Protein AF-Q6RV38-F1 (afdb_monomer_lite)

Secondary structure (DSSP, 8-state):
--TTS---------SSHHHHHHHHHHHTTHHHHHHHHT----EETTEE-S---SHHHHHHHT----TTTTTSS--SS-S----S-SSSS-----STTTGGG--SPPP--HHHHHHHHHTT--HHHHHHHHHHTTS--S---GGGSS--TTT--

Structure (mmCIF, N/CA/C/O backbone):
data_AF-Q6RV38-F1
#
_entry.id   AF-Q6RV38-F1
#
loop_
_atom_site.group_PDB
_atom_site.id
_atom_site.type_symbol
_atom_site.label_atom_id
_atom_site.label_alt_id
_atom_site.label_comp_id
_atom_site.label_asym_id
_atom_site.label_entity_id
_atom_site.label_seq_id
_atom_site.pdbx_PDB_ins_code
_atom_site.Cartn_x
_atom_site.Cartn_y
_atom_site.Cartn_z
_atom_site.occupancy
_atom_site.B_iso_or_equiv
_atom_site.auth_seq_id
_atom_site.auth_comp_id
_atom_site.auth_asym_id
_atom_site.auth_atom_id
_atom_site.pdbx_PDB_model_num
ATOM 1 N N . PHE A 1 1 ? 18.145 -0.412 -6.896 1.00 87.50 1 PHE A N 1
ATOM 2 C CA . PHE A 1 1 ? 17.409 0.370 -7.919 1.00 87.50 1 PHE A CA 1
ATOM 3 C C . PHE A 1 1 ? 15.929 0.285 -7.606 1.00 87.50 1 PHE A C 1
ATOM 5 O O . PHE A 1 1 ? 15.549 -0.738 -7.066 1.00 87.50 1 PHE A O 1
ATOM 12 N N . GLY A 1 2 ? 15.125 1.306 -7.910 1.00 93.50 2 GLY A N 1
ATOM 13 C CA . GLY A 1 2 ? 13.684 1.304 -7.619 1.00 93.50 2 GLY A CA 1
ATOM 14 C C . GLY A 1 2 ? 13.173 2.699 -7.306 1.00 93.50 2 GLY A C 1
ATOM 15 O O . GLY A 1 2 ? 12.713 3.362 -8.225 1.00 93.50 2 GLY A O 1
ATOM 16 N N . MET A 1 3 ? 13.360 3.182 -6.076 1.00 95.31 3 MET A N 1
ATOM 17 C CA . MET A 1 3 ? 12.965 4.544 -5.660 1.00 95.31 3 MET A CA 1
ATOM 18 C C . MET A 1 3 ? 13.584 5.698 -6.479 1.00 95.31 3 MET A C 1
ATOM 20 O O . MET A 1 3 ? 13.148 6.833 -6.357 1.00 95.31 3 MET A O 1
ATOM 24 N N . GLY A 1 4 ? 14.568 5.424 -7.342 1.00 96.31 4 GLY A N 1
ATOM 25 C CA . GLY A 1 4 ? 15.064 6.380 -8.343 1.00 96.31 4 GLY A CA 1
ATOM 26 C C . GLY A 1 4 ? 14.233 6.462 -9.636 1.00 96.31 4 GLY A C 1
ATOM 27 O O . GLY A 1 4 ? 14.607 7.204 -10.535 1.00 96.31 4 GLY A O 1
ATOM 28 N N . ASN A 1 5 ? 13.157 5.681 -9.775 1.00 95.62 5 ASN A N 1
ATOM 29 C CA . ASN A 1 5 ? 12.203 5.814 -10.879 1.00 95.62 5 ASN A CA 1
ATOM 30 C C . ASN A 1 5 ? 11.152 6.884 -10.550 1.00 95.62 5 ASN A C 1
ATOM 32 O O . ASN A 1 5 ? 10.768 7.049 -9.395 1.00 95.62 5 ASN A O 1
ATOM 36 N N . CYS A 1 6 ? 10.614 7.537 -11.579 1.00 96.81 6 CYS A N 1
ATOM 37 C CA . CYS A 1 6 ? 9.554 8.532 -11.427 1.00 96.81 6 CYS A CA 1
ATOM 38 C C . CYS A 1 6 ? 8.154 7.914 -11.545 1.00 96.81 6 CYS A C 1
ATOM 40 O O . CYS A 1 6 ? 7.961 6.860 -12.158 1.00 96.81 6 CYS A O 1
ATOM 42 N N . CYS A 1 7 ? 7.158 8.601 -10.989 1.00 97.69 7 CYS A N 1
ATOM 43 C CA . CYS A 1 7 ? 5.749 8.272 -11.157 1.00 97.69 7 CYS A CA 1
ATOM 44 C C . CYS A 1 7 ? 4.896 9.536 -11.258 1.00 97.69 7 CYS A C 1
ATOM 46 O O . CYS A 1 7 ? 5.311 10.604 -10.816 1.00 97.69 7 CYS A O 1
ATOM 48 N N . LEU A 1 8 ? 3.704 9.389 -11.830 1.00 98.06 8 LEU A N 1
ATOM 49 C CA . LEU A 1 8 ? 2.634 10.365 -11.694 1.00 98.06 8 LEU A CA 1
ATOM 50 C C . LEU A 1 8 ? 1.687 9.873 -10.597 1.00 98.06 8 LEU A C 1
ATOM 52 O O . LEU A 1 8 ? 1.248 8.723 -10.639 1.00 98.06 8 LEU A O 1
ATOM 56 N N . GLN A 1 9 ? 1.391 10.736 -9.631 1.00 98.00 9 GLN A N 1
ATOM 57 C CA . GLN A 1 9 ? 0.439 10.485 -8.552 1.00 98.00 9 GLN A CA 1
ATOM 58 C C . GLN A 1 9 ? -0.616 11.585 -8.561 1.00 98.00 9 GLN A C 1
ATOM 60 O O . GLN A 1 9 ? -0.299 12.752 -8.784 1.00 98.00 9 GLN A O 1
ATOM 65 N N . LEU A 1 10 ? -1.867 11.195 -8.335 1.00 97.69 10 LEU A N 1
ATOM 66 C CA . LEU A 1 10 ? -3.003 12.099 -8.218 1.00 97.69 10 LEU A CA 1
ATOM 67 C C . LEU A 1 10 ? -3.680 11.827 -6.877 1.00 97.69 10 LEU A C 1
ATOM 69 O O . LEU A 1 10 ? -3.926 10.669 -6.541 1.00 97.69 10 LEU A O 1
ATOM 73 N N . THR A 1 11 ? -3.992 12.890 -6.141 1.00 97.81 11 THR A N 1
ATOM 74 C CA . THR A 1 11 ? -4.686 12.815 -4.852 1.00 97.81 11 THR A CA 1
ATOM 75 C C . THR A 1 11 ? -6.034 13.506 -4.981 1.00 97.81 11 THR A C 1
ATOM 77 O O . THR A 1 11 ? -6.104 14.655 -5.414 1.00 97.81 11 THR A O 1
ATOM 80 N N . PHE A 1 12 ? -7.100 12.805 -4.601 1.00 97.12 12 PHE A N 1
ATOM 81 C CA . PHE A 1 12 ? -8.470 13.310 -4.643 1.00 97.12 12 PHE A CA 1
ATOM 82 C C . PHE A 1 12 ? -8.990 13.513 -3.221 1.00 97.12 12 PHE A C 1
ATOM 84 O O . PHE A 1 12 ? -8.779 12.666 -2.355 1.00 97.12 12 PHE A O 1
ATOM 91 N N . GLN A 1 13 ? -9.686 14.624 -2.989 1.00 97.88 13 GLN A N 1
ATOM 92 C CA . GLN A 1 13 ? -10.372 14.885 -1.727 1.00 97.88 13 GLN A CA 1
ATOM 93 C C . GLN A 1 13 ? -11.825 14.412 -1.829 1.00 97.88 13 GLN A C 1
ATOM 95 O O . GLN A 1 13 ? -12.554 14.859 -2.713 1.00 97.88 13 GLN A O 1
ATOM 100 N N . ALA A 1 14 ? -12.240 13.535 -0.915 1.00 97.62 14 ALA A N 1
ATOM 101 C CA . ALA A 1 14 ? -13.639 13.149 -0.738 1.00 97.62 14 ALA A CA 1
ATOM 102 C C . ALA A 1 14 ? -14.346 14.080 0.264 1.00 97.62 14 ALA A C 1
ATOM 104 O O . ALA A 1 14 ? -13.699 14.788 1.037 1.00 97.62 14 ALA A O 1
ATOM 105 N N . CYS A 1 15 ? -15.676 14.066 0.287 1.00 97.75 15 CYS A N 1
ATOM 106 C CA . CYS A 1 15 ? -16.489 14.894 1.178 1.00 97.75 15 CYS A CA 1
ATOM 107 C C . CYS A 1 15 ? -16.423 14.433 2.640 1.00 97.75 15 CYS A C 1
ATOM 109 O O . CYS A 1 15 ? -16.645 15.230 3.547 1.00 97.75 15 CYS A O 1
ATOM 111 N N . ASN A 1 16 ? -16.180 13.142 2.880 1.00 97.31 16 ASN A N 1
ATOM 112 C CA . ASN A 1 16 ? -16.058 12.547 4.212 1.00 97.31 16 ASN A CA 1
ATOM 113 C C . ASN A 1 16 ? -15.354 11.180 4.144 1.00 97.31 16 ASN A C 1
ATOM 115 O O . ASN A 1 16 ? -15.081 10.658 3.063 1.00 97.31 16 ASN A O 1
ATOM 119 N N . ILE A 1 17 ? -15.096 10.581 5.311 1.00 96.44 17 ILE A N 1
ATOM 120 C CA . ILE A 1 17 ? -14.411 9.285 5.423 1.00 96.44 17 ILE A CA 1
ATOM 121 C C . ILE A 1 17 ? -15.161 8.135 4.735 1.00 96.44 17 ILE A C 1
ATOM 123 O O . ILE A 1 17 ? -14.526 7.255 4.162 1.00 96.44 17 ILE A O 1
ATOM 127 N N . ASN A 1 18 ? -16.496 8.144 4.733 1.00 96.25 18 ASN A N 1
ATOM 128 C CA . ASN A 1 18 ? -17.281 7.072 4.117 1.00 96.25 18 ASN A CA 1
ATOM 129 C C . ASN A 1 18 ? -17.156 7.114 2.591 1.00 96.25 18 ASN A C 1
ATOM 131 O O . ASN A 1 18 ? -16.928 6.084 1.958 1.00 96.25 18 ASN A O 1
ATOM 135 N N . GLU A 1 19 ? -17.231 8.309 2.003 1.00 97.31 19 GLU A N 1
ATOM 136 C CA . GLU A 1 19 ? -16.980 8.490 0.572 1.00 97.31 19 GLU A CA 1
ATOM 137 C C . GLU A 1 19 ? -15.516 8.195 0.217 1.00 97.31 19 GLU A C 1
ATOM 139 O O . GLU A 1 19 ? -15.262 7.554 -0.798 1.00 97.31 19 GLU A O 1
ATOM 144 N N . ALA A 1 20 ? -14.555 8.579 1.065 1.00 98.00 20 ALA A N 1
ATOM 145 C CA . ALA A 1 20 ? -13.140 8.277 0.845 1.00 98.00 20 ALA A CA 1
ATOM 146 C C . ALA A 1 20 ? -12.879 6.764 0.764 1.00 98.00 20 ALA A C 1
ATOM 148 O O . ALA A 1 20 ? -12.196 6.307 -0.150 1.00 98.00 20 ALA A O 1
ATOM 149 N N . ARG A 1 21 ? 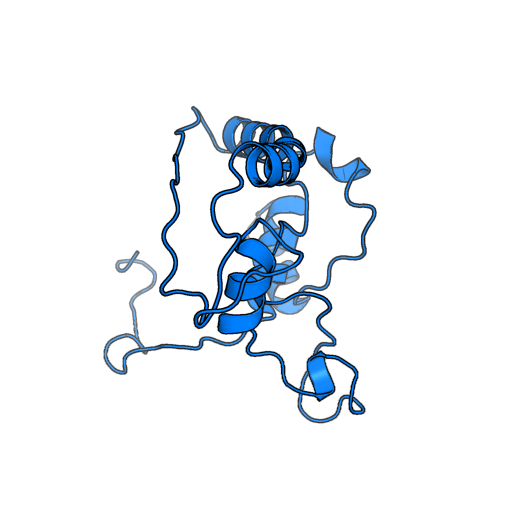-13.466 5.982 1.682 1.00 97.62 21 ARG A N 1
ATOM 150 C CA . ARG A 1 21 ? -13.384 4.510 1.686 1.00 97.62 21 ARG A CA 1
ATOM 151 C C . ARG A 1 21 ? -14.008 3.913 0.432 1.00 97.62 21 ARG A C 1
ATOM 153 O O . ARG A 1 21 ? -13.428 3.029 -0.185 1.00 97.62 21 ARG A O 1
ATOM 160 N N . TYR A 1 22 ? -15.171 4.422 0.033 1.00 97.12 22 TYR A N 1
ATOM 161 C CA . TYR A 1 22 ? -15.829 3.972 -1.187 1.00 97.12 22 TYR A CA 1
ATOM 162 C C . TYR A 1 22 ? -14.983 4.273 -2.432 1.00 97.12 22 TYR A C 1
ATOM 164 O O . TYR A 1 22 ? -14.776 3.392 -3.262 1.00 97.12 22 TYR A O 1
ATOM 172 N N . LEU A 1 23 ? -14.439 5.488 -2.544 1.00 97.69 23 LEU A N 1
ATOM 173 C CA . LEU A 1 23 ? -13.576 5.885 -3.655 1.00 97.69 23 LEU A CA 1
ATOM 174 C C . LEU A 1 23 ? -12.291 5.045 -3.708 1.00 97.69 23 LEU A C 1
ATOM 176 O O . LEU A 1 23 ? -11.915 4.588 -4.785 1.00 97.69 23 LEU A O 1
ATOM 180 N N . TYR A 1 24 ? -11.649 4.801 -2.563 1.00 98.19 24 TYR A N 1
ATOM 181 C CA . TYR A 1 24 ? -10.477 3.927 -2.449 1.00 98.19 24 TYR A CA 1
ATOM 182 C C . TYR A 1 24 ? -10.760 2.528 -3.017 1.00 98.19 24 TYR A C 1
ATOM 184 O O . TYR A 1 24 ? -10.034 2.034 -3.887 1.00 98.19 24 TYR A O 1
ATOM 192 N N . ASP A 1 25 ? -11.874 1.928 -2.600 1.00 97.81 25 ASP A N 1
ATOM 193 C CA . ASP A 1 25 ? -12.285 0.602 -3.054 1.00 97.81 25 ASP A CA 1
ATOM 194 C C . ASP A 1 25 ? -12.586 0.573 -4.558 1.00 97.81 25 ASP A C 1
ATOM 196 O O . ASP A 1 25 ? -12.186 -0.360 -5.252 1.00 97.81 25 ASP A O 1
ATOM 200 N N . GLN A 1 26 ? -13.249 1.602 -5.097 1.00 96.81 26 GLN A N 1
ATOM 201 C CA . GLN A 1 26 ? -13.561 1.672 -6.530 1.00 96.81 26 GLN A CA 1
ATOM 202 C C . GLN A 1 26 ? -12.315 1.865 -7.407 1.00 96.81 26 GLN A C 1
ATOM 204 O O . GLN A 1 26 ? -12.272 1.371 -8.535 1.00 96.81 26 GLN A O 1
ATOM 209 N N . LEU A 1 27 ? -11.292 2.568 -6.912 1.00 97.56 27 LEU A N 1
ATOM 210 C CA . LEU A 1 27 ? -10.050 2.801 -7.656 1.00 97.56 27 LEU A CA 1
ATOM 211 C C . LEU A 1 27 ? -9.105 1.592 -7.637 1.00 97.56 27 LEU A C 1
ATOM 213 O O . LEU A 1 27 ? -8.325 1.415 -8.572 1.00 97.56 27 LEU A O 1
ATOM 217 N N . THR A 1 28 ? -9.204 0.739 -6.619 1.00 96.44 28 THR A N 1
ATOM 218 C CA . THR A 1 28 ? -8.378 -0.467 -6.449 1.00 96.44 28 THR A CA 1
ATOM 219 C C . THR A 1 28 ? -8.267 -1.338 -7.712 1.00 96.44 28 THR A C 1
ATOM 221 O O . THR A 1 28 ? -7.144 -1.572 -8.169 1.00 96.44 28 THR A O 1
ATOM 224 N N . PRO A 1 29 ? -9.369 -1.807 -8.336 1.00 96.50 29 PRO A N 1
ATOM 225 C CA . PRO A 1 29 ? -9.283 -2.647 -9.533 1.00 96.50 29 PRO A CA 1
ATOM 226 C C . PRO A 1 29 ? -8.732 -1.902 -10.760 1.00 96.50 29 PRO A C 1
ATOM 228 O O . PRO A 1 29 ? -8.248 -2.537 -11.697 1.00 96.50 29 PRO A O 1
ATOM 231 N N . LEU A 1 30 ? -8.764 -0.564 -10.765 1.00 97.62 30 LEU A N 1
ATOM 232 C CA . LEU A 1 30 ? -8.209 0.249 -11.849 1.00 97.62 30 LEU A CA 1
ATOM 233 C C . LEU A 1 30 ? -6.684 0.372 -11.760 1.00 97.62 30 LEU A C 1
ATOM 235 O O . LEU A 1 30 ? -6.040 0.556 -12.790 1.00 97.62 30 LEU A O 1
ATOM 239 N N . CYS A 1 31 ? -6.087 0.243 -10.570 1.00 97.56 31 CYS A N 1
ATOM 240 C CA . CYS A 1 31 ? -4.641 0.365 -10.368 1.00 97.56 31 CYS A CA 1
ATOM 241 C C . CYS A 1 31 ? -3.800 -0.528 -11.307 1.00 97.56 31 CYS A C 1
ATOM 243 O O . CYS A 1 31 ? -2.947 0.019 -12.013 1.00 97.56 31 CYS A O 1
ATOM 245 N N . PRO A 1 32 ? -4.006 -1.861 -11.385 1.00 97.44 32 PRO A N 1
ATOM 246 C CA . PRO A 1 32 ? -3.223 -2.709 -12.289 1.00 97.44 32 PRO A CA 1
ATOM 247 C C . PRO A 1 32 ? -3.500 -2.423 -13.774 1.00 97.44 32 PRO A C 1
ATOM 249 O O . PRO A 1 32 ? -2.587 -2.524 -14.593 1.00 97.44 32 PRO A O 1
ATOM 252 N N . ILE A 1 33 ? -4.724 -2.009 -14.126 1.00 98.31 33 ILE A N 1
ATOM 253 C CA . ILE A 1 33 ? -5.090 -1.636 -15.503 1.00 98.31 33 ILE A CA 1
ATOM 254 C C . ILE A 1 33 ? -4.331 -0.375 -15.922 1.00 98.31 33 ILE A C 1
ATOM 256 O O . ILE A 1 33 ? -3.697 -0.351 -16.975 1.00 98.31 33 ILE A O 1
ATOM 260 N N . MET A 1 34 ? -4.343 0.657 -15.078 1.00 98.25 34 MET A N 1
ATOM 261 C CA . MET A 1 34 ? -3.634 1.910 -15.331 1.00 98.25 34 MET A CA 1
ATOM 262 C C . MET A 1 34 ? -2.121 1.711 -15.343 1.00 98.25 34 MET A C 1
ATOM 264 O O . MET A 1 34 ? -1.442 2.333 -16.156 1.00 98.25 34 MET A O 1
ATOM 268 N N . LEU A 1 35 ? -1.583 0.825 -14.500 1.00 98.19 35 LEU A N 1
ATOM 269 C CA . LEU A 1 35 ? -0.166 0.464 -14.529 1.00 98.19 35 LEU A CA 1
ATOM 270 C C . LEU A 1 35 ? 0.240 -0.083 -15.904 1.00 98.19 35 LEU A C 1
ATOM 272 O O . LEU A 1 35 ? 1.196 0.418 -16.489 1.00 98.19 35 LEU A O 1
ATOM 276 N N . ALA A 1 36 ? -0.506 -1.059 -16.429 1.00 98.00 36 ALA A N 1
ATOM 277 C CA . ALA A 1 36 ? -0.247 -1.631 -17.749 1.00 98.00 36 ALA A CA 1
ATOM 278 C C . ALA A 1 36 ? -0.478 -0.618 -18.882 1.00 98.00 36 ALA A C 1
ATOM 280 O O . ALA A 1 36 ? 0.332 -0.511 -19.797 1.00 98.00 36 ALA A O 1
ATOM 281 N N . PHE A 1 37 ? -1.557 0.165 -18.808 1.00 98.25 37 PHE A N 1
ATOM 282 C CA . PHE A 1 37 ? -1.895 1.162 -19.825 1.00 98.25 37 PHE A CA 1
ATOM 283 C C . PHE A 1 37 ? -0.852 2.286 -19.927 1.00 98.25 37 PHE A C 1
ATOM 285 O O . PHE A 1 37 ? -0.603 2.813 -21.007 1.00 98.25 37 PHE A O 1
ATOM 292 N N . THR A 1 38 ? -0.225 2.643 -18.804 1.00 98.25 38 THR A N 1
ATOM 293 C CA . THR A 1 38 ? 0.789 3.707 -18.708 1.00 98.25 38 THR A CA 1
ATOM 294 C C . THR A 1 38 ? 2.225 3.174 -18.680 1.00 98.25 38 THR A C 1
ATOM 296 O O . THR A 1 38 ? 3.134 3.862 -18.206 1.00 98.25 38 THR A O 1
ATOM 299 N N . ALA A 1 39 ? 2.445 1.947 -19.165 1.00 98.06 39 ALA A N 1
ATOM 300 C CA . ALA A 1 39 ? 3.753 1.306 -19.170 1.00 98.06 39 ALA A CA 1
ATOM 301 C C . ALA A 1 39 ? 4.813 2.174 -19.875 1.00 98.06 39 ALA A C 1
ATOM 303 O O . ALA A 1 39 ? 4.627 2.649 -20.994 1.00 98.06 39 ALA A O 1
ATOM 304 N N . ALA A 1 40 ? 5.927 2.416 -19.182 1.00 97.94 40 ALA A N 1
ATOM 305 C CA . ALA A 1 40 ? 6.943 3.387 -19.594 1.00 97.94 40 ALA A CA 1
ATOM 306 C C . ALA A 1 40 ? 8.338 3.055 -19.041 1.00 97.94 40 ALA A C 1
ATOM 308 O O . ALA A 1 40 ? 9.173 3.940 -18.846 1.00 97.94 40 ALA A O 1
ATOM 309 N N . SER A 1 41 ? 8.601 1.794 -18.691 1.00 97.25 41 SER A N 1
ATOM 310 C CA . SER A 1 41 ? 9.885 1.387 -18.108 1.00 97.25 41 SER A CA 1
ATOM 311 C C . SER A 1 41 ? 10.409 0.057 -18.670 1.00 97.25 41 SER A C 1
ATOM 313 O O . SER A 1 41 ? 10.602 -0.878 -17.900 1.00 97.25 41 SER A O 1
ATOM 315 N N . PRO A 1 42 ? 10.677 -0.035 -19.989 1.00 97.44 42 PRO A N 1
ATOM 316 C CA . PRO A 1 42 ? 11.145 -1.268 -20.629 1.00 97.44 42 PRO A CA 1
ATOM 317 C C . PRO A 1 42 ? 12.663 -1.503 -20.525 1.00 97.44 42 PRO A C 1
ATOM 319 O O . PRO A 1 42 ? 13.169 -2.505 -21.021 1.00 97.44 42 PRO A O 1
ATOM 322 N N . ILE A 1 43 ? 13.432 -0.563 -19.961 1.00 97.69 43 ILE A N 1
ATOM 323 C CA . ILE A 1 43 ? 14.901 -0.630 -19.927 1.00 97.69 43 ILE A CA 1
ATOM 324 C C . ILE A 1 43 ? 15.393 -0.441 -18.497 1.00 97.69 43 ILE A C 1
ATOM 326 O O . ILE A 1 43 ? 15.111 0.572 -17.856 1.00 97.69 43 ILE A O 1
ATOM 330 N N . TYR A 1 44 ? 16.223 -1.373 -18.030 1.00 96.44 44 TYR A N 1
ATOM 331 C CA . TYR A 1 44 ? 16.871 -1.310 -16.725 1.00 96.44 44 TYR A CA 1
ATOM 332 C C . TYR A 1 44 ? 18.361 -1.613 -16.830 1.00 96.44 44 TYR A C 1
ATOM 334 O O . TYR A 1 44 ? 18.779 -2.579 -17.461 1.00 96.44 44 TYR A O 1
ATOM 342 N N . ARG A 1 45 ? 19.190 -0.793 -16.165 1.00 94.31 45 ARG A N 1
ATOM 343 C CA . ARG A 1 45 ? 20.658 -0.965 -16.101 1.00 94.31 45 ARG A CA 1
ATOM 344 C C . ARG A 1 45 ? 21.335 -1.112 -17.479 1.00 94.31 45 ARG A C 1
ATOM 346 O O . ARG A 1 45 ? 22.345 -1.799 -17.585 1.00 94.31 45 ARG A O 1
ATOM 353 N N . GLY A 1 46 ? 20.789 -0.469 -18.513 1.00 96.19 46 GLY A N 1
ATOM 354 C CA . GLY A 1 46 ? 21.303 -0.539 -19.887 1.00 96.19 46 GLY A CA 1
ATOM 355 C C . GLY A 1 46 ? 20.831 -1.752 -20.698 1.00 96.19 46 GLY A C 1
ATOM 356 O O . GLY A 1 46 ? 21.278 -1.916 -21.827 1.00 96.19 46 GLY A O 1
ATOM 357 N N . TYR A 1 47 ? 19.929 -2.575 -20.157 1.00 97.31 47 TYR A N 1
ATOM 358 C CA . TYR A 1 47 ? 19.360 -3.739 -20.834 1.00 97.31 47 TYR A CA 1
ATOM 359 C C . TYR A 1 47 ? 17.870 -3.537 -21.088 1.00 97.31 47 TYR A C 1
ATOM 361 O O . TYR A 1 47 ? 17.157 -3.041 -20.214 1.00 97.31 47 TYR A O 1
ATOM 369 N N . LEU A 1 48 ? 17.405 -3.954 -22.266 1.00 97.69 48 LEU A N 1
ATOM 370 C CA . LEU A 1 48 ? 15.979 -4.131 -22.524 1.00 97.69 48 LEU A CA 1
ATOM 371 C C . LEU A 1 48 ? 15.467 -5.292 -21.661 1.00 97.69 48 LEU A C 1
ATOM 373 O O . LEU A 1 48 ? 16.121 -6.334 -21.579 1.00 97.69 48 LEU A O 1
ATOM 377 N N . THR A 1 49 ? 14.333 -5.102 -20.999 1.00 96.88 49 THR A N 1
ATOM 378 C CA . THR A 1 49 ? 13.727 -6.094 -20.111 1.00 96.88 49 THR A CA 1
ATOM 379 C C . THR A 1 49 ? 12.443 -6.661 -20.693 1.00 96.88 49 THR A C 1
ATOM 381 O O . THR A 1 49 ? 11.759 -5.988 -21.450 1.00 96.88 49 THR A O 1
ATOM 384 N N . ASP A 1 50 ? 12.082 -7.874 -20.276 1.00 96.88 50 ASP A N 1
ATOM 385 C CA . ASP A 1 50 ? 10.798 -8.520 -20.608 1.00 96.88 50 ASP A CA 1
ATOM 386 C C . ASP A 1 50 ? 9.655 -8.054 -19.676 1.00 96.88 50 ASP A C 1
ATOM 388 O O . ASP A 1 50 ? 8.762 -8.806 -19.299 1.00 96.88 50 ASP A O 1
ATOM 392 N N . ILE A 1 51 ? 9.751 -6.808 -19.206 1.00 94.75 51 ILE A N 1
ATOM 393 C CA . ILE A 1 51 ? 8.750 -6.113 -18.397 1.00 94.75 51 ILE A CA 1
ATOM 394 C C . ILE A 1 51 ? 8.709 -4.658 -18.853 1.00 94.75 51 ILE A C 1
ATOM 396 O O . ILE A 1 51 ? 9.762 -4.053 -19.054 1.00 94.75 51 ILE A O 1
ATOM 400 N N . ASP A 1 52 ? 7.510 -4.083 -18.933 1.00 97.00 52 ASP A N 1
ATOM 401 C CA . ASP A 1 52 ? 7.326 -2.690 -19.375 1.00 97.00 52 ASP A CA 1
ATOM 402 C C . ASP A 1 52 ? 7.006 -1.730 -18.213 1.00 97.00 52 ASP A C 1
ATOM 404 O O . ASP A 1 52 ? 6.898 -0.511 -18.384 1.00 97.00 52 ASP A O 1
ATOM 408 N N . CYS A 1 53 ? 6.844 -2.278 -17.005 1.00 97.19 53 CYS A N 1
ATOM 409 C CA . CYS A 1 53 ? 6.381 -1.570 -15.817 1.00 97.19 53 CYS A CA 1
ATOM 410 C C . CYS A 1 53 ? 7.409 -1.607 -14.683 1.00 97.19 53 CYS A C 1
ATOM 412 O O . CYS A 1 53 ? 8.020 -2.631 -14.388 1.00 97.19 53 CYS A O 1
ATOM 414 N N . ARG A 1 54 ? 7.501 -0.496 -13.946 1.00 97.25 54 ARG A N 1
ATOM 415 C CA . ARG A 1 54 ? 8.446 -0.330 -12.828 1.00 97.25 54 ARG A CA 1
ATOM 416 C C . ARG A 1 54 ? 8.035 -0.944 -11.494 1.00 97.25 54 ARG A C 1
ATOM 418 O O . ARG A 1 54 ? 8.839 -0.940 -10.565 1.00 97.25 54 ARG A O 1
ATOM 425 N N . TRP A 1 55 ? 6.801 -1.430 -11.374 1.00 97.62 55 TRP A N 1
ATOM 426 C CA . TRP A 1 55 ? 6.188 -1.783 -10.088 1.00 97.62 55 TRP A CA 1
ATOM 427 C C . TRP A 1 55 ? 7.011 -2.791 -9.282 1.00 97.62 55 TRP A C 1
ATOM 429 O O . TRP A 1 55 ? 7.424 -2.495 -8.163 1.00 97.62 55 TRP A O 1
ATOM 439 N N . ASN A 1 56 ? 7.348 -3.930 -9.889 1.00 96.19 56 ASN A N 1
ATOM 440 C CA . ASN A 1 56 ? 8.094 -4.999 -9.219 1.00 96.19 56 ASN A CA 1
ATOM 441 C C . ASN A 1 56 ? 9.509 -4.553 -8.819 1.00 96.19 56 ASN A C 1
ATOM 443 O O . ASN A 1 56 ? 10.018 -4.952 -7.773 1.00 96.19 56 ASN A O 1
ATOM 447 N N . VAL A 1 57 ? 10.134 -3.683 -9.622 1.00 96.69 57 VAL A N 1
ATOM 448 C CA . VAL A 1 57 ? 11.464 -3.131 -9.330 1.00 96.69 57 VAL A CA 1
ATOM 449 C C . VAL A 1 57 ? 11.409 -2.206 -8.115 1.00 96.69 57 VAL A C 1
ATOM 451 O O . VAL A 1 57 ? 12.283 -2.284 -7.256 1.00 96.69 57 VAL A O 1
ATOM 454 N N . ILE A 1 58 ? 10.393 -1.342 -8.015 1.00 97.25 58 ILE A N 1
ATOM 455 C CA . ILE A 1 58 ? 10.216 -0.460 -6.851 1.00 97.25 58 ILE A CA 1
ATOM 456 C C . ILE A 1 58 ? 9.858 -1.277 -5.610 1.00 97.25 58 ILE A C 1
ATOM 458 O O . ILE A 1 58 ? 10.499 -1.095 -4.575 1.00 97.25 58 ILE A O 1
ATOM 462 N N . SER A 1 59 ? 8.907 -2.205 -5.731 1.00 97.38 59 SER A N 1
ATOM 463 C CA . SER A 1 59 ? 8.471 -3.078 -4.639 1.00 97.38 59 SER A CA 1
ATOM 464 C C . SER A 1 59 ? 9.649 -3.807 -3.987 1.00 97.38 59 SER A C 1
ATOM 466 O O . SER A 1 59 ? 9.830 -3.741 -2.769 1.00 97.38 59 SER A O 1
ATOM 468 N N . ALA A 1 60 ? 10.521 -4.406 -4.804 1.00 96.19 60 ALA A N 1
ATOM 469 C CA . ALA A 1 60 ? 11.716 -5.101 -4.335 1.00 96.19 60 ALA A CA 1
ATOM 470 C C . ALA A 1 60 ? 12.808 -4.160 -3.792 1.00 96.19 60 ALA A C 1
ATOM 472 O O . ALA A 1 60 ? 13.674 -4.591 -3.035 1.00 96.19 60 ALA A O 1
ATOM 473 N N . SER A 1 61 ? 12.806 -2.880 -4.172 1.00 96.69 61 SER A N 1
ATOM 474 C CA . SER A 1 61 ? 13.872 -1.939 -3.799 1.00 96.69 61 SER A CA 1
ATOM 475 C C . SER A 1 61 ? 13.863 -1.508 -2.341 1.00 96.69 61 SER A C 1
ATOM 477 O O . SER A 1 61 ? 14.893 -1.070 -1.833 1.00 96.69 61 SER A O 1
ATOM 479 N N . VAL A 1 62 ? 12.706 -1.628 -1.695 1.00 96.25 62 VAL A N 1
ATOM 480 C CA . VAL A 1 62 ? 12.482 -1.291 -0.285 1.00 96.25 62 VAL A CA 1
ATOM 481 C C . VAL A 1 62 ? 11.886 -2.470 0.481 1.00 96.25 62 VAL A C 1
ATOM 483 O O . VAL A 1 62 ? 11.261 -2.292 1.526 1.00 96.25 62 VAL A O 1
ATOM 486 N N . ASP A 1 63 ? 12.060 -3.682 -0.049 1.00 96.62 63 ASP A N 1
ATOM 487 C CA . ASP A 1 63 ? 11.644 -4.901 0.629 1.00 96.62 63 ASP A CA 1
ATOM 488 C C . ASP A 1 63 ? 12.599 -5.185 1.793 1.00 96.62 63 ASP A C 1
ATOM 490 O O . ASP A 1 63 ? 13.698 -5.710 1.615 1.00 96.62 63 ASP A O 1
ATOM 494 N N . CYS A 1 64 ? 12.179 -4.785 2.991 1.00 94.75 64 CYS A N 1
ATOM 495 C CA . CYS A 1 64 ? 12.935 -4.964 4.225 1.00 94.75 64 CYS A CA 1
ATOM 496 C C . CYS A 1 64 ? 12.697 -6.324 4.893 1.00 94.75 64 CYS A C 1
ATOM 498 O O . CYS A 1 64 ? 13.230 -6.552 5.974 1.00 94.75 64 CYS A O 1
ATOM 500 N N . ARG A 1 65 ? 11.916 -7.227 4.280 1.00 96.19 65 ARG A N 1
ATOM 501 C CA . ARG A 1 65 ? 11.615 -8.524 4.889 1.00 96.19 65 ARG A CA 1
ATOM 502 C C . ARG A 1 65 ? 12.873 -9.378 5.028 1.00 96.19 65 ARG A C 1
ATOM 504 O O . ARG A 1 65 ? 13.578 -9.670 4.056 1.00 96.19 65 ARG A O 1
ATOM 511 N N . THR A 1 66 ? 13.094 -9.866 6.236 1.00 95.19 66 THR A N 1
ATOM 512 C CA . THR A 1 66 ? 14.088 -10.874 6.579 1.00 95.19 66 THR A CA 1
ATOM 513 C C . THR A 1 66 ? 13.799 -12.208 5.882 1.00 95.19 66 THR A C 1
ATOM 515 O O . THR A 1 66 ? 12.720 -12.472 5.344 1.00 95.19 66 THR A O 1
ATOM 518 N N . MET A 1 67 ? 14.782 -13.111 5.900 1.00 95.31 67 MET A N 1
ATOM 519 C CA . MET A 1 67 ? 14.598 -14.465 5.364 1.00 95.3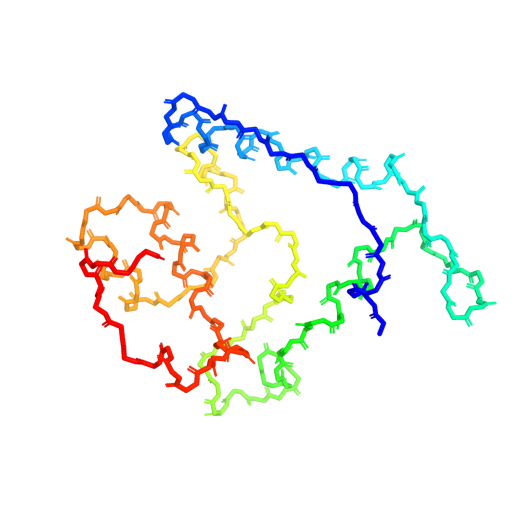1 67 MET A CA 1
ATOM 520 C C . MET A 1 67 ? 13.504 -15.248 6.108 1.00 95.31 67 MET A C 1
ATOM 522 O O . MET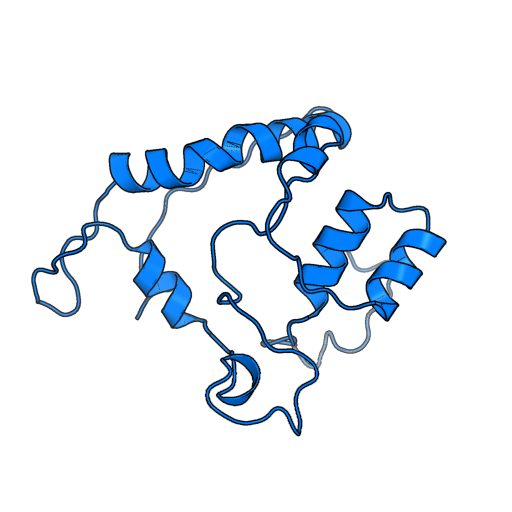 A 1 67 ? 12.867 -16.105 5.500 1.00 95.31 67 MET A O 1
ATOM 526 N N . GLU A 1 68 ? 13.291 -14.974 7.397 1.00 95.19 68 GLU A N 1
ATOM 527 C CA . GLU A 1 68 ? 12.240 -15.616 8.196 1.00 95.19 68 GLU A CA 1
ATOM 528 C C . GLU A 1 68 ? 10.855 -15.101 7.803 1.00 95.19 68 GLU A C 1
ATOM 530 O O . GLU A 1 68 ? 9.968 -15.902 7.511 1.00 95.19 68 GLU A O 1
ATOM 535 N N . GLU A 1 69 ? 10.693 -13.778 7.691 1.00 95.62 69 GLU A N 1
ATOM 536 C CA . GLU A 1 69 ? 9.431 -13.163 7.262 1.00 95.62 69 GLU A CA 1
ATOM 537 C C . GLU A 1 69 ? 9.045 -13.594 5.844 1.00 95.62 69 GLU A C 1
ATOM 539 O O . GLU A 1 69 ? 7.870 -13.805 5.558 1.00 95.62 69 GLU A O 1
ATOM 544 N N . ARG A 1 70 ? 10.028 -13.800 4.957 1.00 94.12 70 ARG A N 1
ATOM 545 C CA . ARG A 1 70 ? 9.809 -14.341 3.602 1.00 94.12 70 ARG A CA 1
ATOM 546 C C . ARG A 1 70 ? 9.517 -15.846 3.573 1.00 94.12 70 ARG A C 1
ATOM 548 O O . ARG A 1 70 ? 9.284 -16.388 2.496 1.00 94.12 70 ARG A O 1
ATOM 555 N N . GLY A 1 71 ? 9.587 -16.539 4.711 1.00 93.69 71 GLY A N 1
ATOM 556 C CA . GLY A 1 71 ? 9.385 -17.987 4.807 1.00 93.69 71 GLY A CA 1
ATOM 557 C C . GLY A 1 71 ? 10.541 -18.838 4.268 1.00 93.69 71 GLY A C 1
ATOM 558 O O . GLY A 1 71 ? 10.376 -20.042 4.095 1.00 93.69 71 GLY A O 1
ATOM 559 N N . LEU A 1 72 ? 11.713 -18.243 4.013 1.00 93.31 72 LEU A N 1
ATOM 560 C CA . LEU A 1 72 ? 12.922 -18.954 3.568 1.00 93.31 72 LEU A CA 1
ATOM 561 C C . LEU A 1 72 ? 13.659 -19.636 4.732 1.00 93.31 72 LEU A C 1
ATOM 563 O O . LEU A 1 72 ? 14.450 -20.554 4.520 1.00 93.31 72 LEU A O 1
ATOM 567 N N . LYS A 1 73 ? 13.417 -19.174 5.962 1.00 93.94 73 LYS A N 1
ATOM 568 C CA . LYS A 1 73 ? 13.916 -19.751 7.215 1.00 93.94 73 LYS A CA 1
ATOM 569 C C . LYS A 1 73 ? 12.756 -19.951 8.198 1.00 93.94 73 LYS A C 1
ATOM 571 O O . LYS A 1 73 ? 11.744 -19.259 8.080 1.00 93.94 73 LYS A O 1
ATOM 576 N N . PRO A 1 74 ? 12.869 -20.892 9.155 1.00 92.00 74 PRO A N 1
ATOM 577 C CA . PRO A 1 74 ? 11.882 -21.017 10.220 1.00 92.00 74 PRO A CA 1
ATOM 578 C C . PRO A 1 74 ? 11.833 -19.726 11.042 1.00 92.00 74 PRO A C 1
ATOM 580 O O . PRO A 1 74 ? 12.867 -19.112 11.285 1.00 92.00 74 PRO A O 1
ATOM 583 N N . LEU A 1 75 ? 10.629 -19.347 11.458 1.00 90.88 75 LEU A N 1
ATOM 584 C CA . LEU A 1 75 ? 10.371 -18.151 12.249 1.00 90.88 75 LEU A CA 1
ATOM 585 C C . LEU A 1 75 ? 10.924 -18.361 13.668 1.00 90.88 75 LEU A C 1
ATOM 587 O O . LEU A 1 75 ? 10.521 -19.324 14.326 1.00 90.88 75 LEU A O 1
ATOM 591 N N . LYS A 1 76 ? 11.873 -17.525 14.100 1.00 90.31 76 LYS A N 1
ATOM 592 C CA . LYS A 1 76 ? 12.482 -17.605 15.438 1.00 90.31 76 LYS A CA 1
ATOM 593 C C . LYS A 1 76 ? 12.478 -16.265 16.154 1.00 90.31 76 LYS A C 1
ATOM 595 O O . LYS A 1 76 ? 12.033 -16.204 17.292 1.00 90.31 76 LYS A O 1
ATOM 600 N N . GLU A 1 77 ? 12.976 -15.233 15.481 1.00 86.12 77 GLU A N 1
ATOM 601 C CA . GLU A 1 77 ? 13.137 -13.893 16.059 1.00 86.12 77 GLU A CA 1
ATOM 602 C C . GLU A 1 77 ? 11.978 -12.971 15.663 1.00 86.12 77 GLU A C 1
ATOM 604 O O . GLU A 1 77 ? 11.585 -12.089 16.420 1.00 86.12 77 GLU A O 1
ATOM 609 N N . ASN A 1 78 ? 11.409 -13.181 14.472 1.00 84.94 78 ASN A N 1
ATOM 610 C CA . ASN A 1 78 ? 10.304 -12.371 13.964 1.00 84.94 78 ASN A CA 1
ATOM 611 C C . ASN A 1 78 ? 8.947 -12.929 14.404 1.00 84.94 78 ASN A C 1
ATOM 613 O O . ASN A 1 78 ? 8.801 -14.121 14.667 1.00 84.94 78 ASN A O 1
ATOM 617 N N . GLN A 1 79 ? 7.926 -12.076 14.416 1.00 85.56 79 GLN A N 1
ATOM 618 C CA . GLN A 1 79 ? 6.567 -12.464 14.814 1.00 85.56 79 GLN A CA 1
ATOM 619 C C . GLN A 1 79 ? 5.723 -12.979 13.640 1.00 85.56 79 GLN A C 1
ATOM 621 O O . GLN A 1 79 ? 4.806 -13.778 13.822 1.00 85.56 79 GLN A O 1
ATOM 626 N N . PHE A 1 80 ? 6.047 -12.551 12.419 1.00 91.00 80 PHE A N 1
ATOM 627 C CA . PHE A 1 80 ? 5.150 -12.648 11.274 1.00 91.00 80 PHE A CA 1
ATOM 628 C C . PHE A 1 80 ? 5.833 -13.265 10.050 1.00 91.00 80 PHE A C 1
ATOM 630 O O . PHE A 1 80 ? 7.000 -13.006 9.765 1.00 91.00 80 PHE A O 1
ATOM 637 N N . ARG A 1 81 ? 5.083 -14.058 9.275 1.00 93.06 81 ARG A N 1
ATOM 638 C CA . ARG A 1 81 ? 5.449 -14.412 7.894 1.00 93.06 81 ARG A CA 1
ATOM 639 C C . ARG A 1 81 ? 4.693 -13.501 6.949 1.00 93.06 81 ARG A C 1
ATOM 641 O O . ARG A 1 81 ? 3.471 -13.569 6.895 1.00 93.06 81 ARG A O 1
ATOM 648 N N . ILE A 1 82 ? 5.407 -12.663 6.209 1.00 95.00 82 ILE A N 1
ATOM 649 C CA . ILE A 1 82 ? 4.804 -11.568 5.461 1.00 95.00 82 ILE A CA 1
ATOM 650 C C . ILE A 1 82 ? 4.934 -11.796 3.957 1.00 95.00 82 ILE A C 1
ATOM 652 O O . ILE A 1 82 ? 6.034 -11.839 3.402 1.00 95.00 82 ILE A O 1
ATOM 656 N N . ASN A 1 83 ? 3.787 -11.890 3.285 1.00 92.38 83 ASN A N 1
ATOM 657 C CA . ASN A 1 83 ? 3.697 -12.314 1.885 1.00 92.38 83 ASN A CA 1
ATOM 658 C C . ASN A 1 83 ? 4.168 -11.251 0.886 1.00 92.38 83 ASN A C 1
ATOM 660 O O . ASN A 1 83 ? 4.785 -11.590 -0.127 1.00 92.38 83 ASN A O 1
ATOM 664 N N . LYS A 1 84 ? 3.942 -9.972 1.193 1.00 95.44 84 LYS A N 1
ATOM 665 C CA . LYS A 1 84 ? 4.226 -8.841 0.299 1.00 95.44 84 LYS A CA 1
ATOM 666 C C . LYS A 1 84 ? 5.318 -7.927 0.842 1.00 95.44 84 LYS A C 1
ATOM 668 O O . LYS A 1 84 ? 5.575 -7.910 2.049 1.00 95.44 84 LYS A O 1
ATOM 673 N N . SER A 1 85 ? 5.973 -7.176 -0.042 1.00 96.75 85 SER A N 1
ATOM 674 C CA . SER A 1 85 ? 6.856 -6.075 0.373 1.00 96.75 85 SER A CA 1
ATOM 675 C C . SER A 1 85 ? 6.037 -5.003 1.104 1.00 96.75 85 SER A C 1
ATOM 677 O O . SER A 1 85 ? 4.818 -4.950 0.969 1.00 96.75 85 SER A O 1
ATOM 679 N N . ARG A 1 86 ? 6.687 -4.121 1.872 1.00 96.06 86 ARG A N 1
ATOM 680 C CA . ARG A 1 86 ? 6.002 -2.940 2.437 1.00 96.06 86 ARG A CA 1
ATOM 681 C C . ARG A 1 86 ? 5.547 -1.953 1.356 1.00 96.06 86 ARG A C 1
ATOM 683 O O . ARG A 1 86 ? 4.696 -1.114 1.613 1.00 96.06 86 ARG A O 1
ATOM 690 N N . TYR A 1 87 ? 6.159 -2.031 0.175 1.00 97.19 87 TYR A N 1
ATOM 691 C CA . TYR A 1 87 ? 5.727 -1.320 -1.019 1.00 97.19 87 TYR A CA 1
ATOM 692 C C . TYR A 1 87 ? 5.121 -2.345 -1.973 1.00 97.19 87 TYR A C 1
ATOM 694 O O . TYR A 1 87 ? 5.849 -3.055 -2.668 1.00 97.19 87 TYR A O 1
ATOM 702 N N . ASP A 1 88 ? 3.800 -2.457 -1.986 1.00 96.88 88 ASP A N 1
ATOM 703 C CA . ASP A 1 88 ? 3.076 -3.394 -2.840 1.00 96.88 88 ASP A CA 1
ATOM 704 C C . ASP A 1 88 ? 1.651 -2.885 -3.099 1.00 96.88 88 ASP A C 1
ATOM 706 O O . ASP A 1 88 ? 1.273 -1.786 -2.691 1.00 96.88 88 ASP A O 1
ATOM 710 N N . SER A 1 89 ? 0.887 -3.665 -3.857 1.00 96.25 89 SER A N 1
ATOM 711 C CA . SER A 1 89 ? -0.540 -3.478 -4.090 1.00 96.25 89 SER A CA 1
ATOM 712 C C . SER A 1 89 ? -1.288 -3.480 -2.764 1.00 96.25 89 SER A C 1
ATOM 714 O O . SER A 1 89 ? -0.797 -4.028 -1.778 1.00 96.25 89 SER A O 1
ATOM 716 N N . ILE A 1 90 ? -2.477 -2.884 -2.740 1.00 96.12 90 ILE A N 1
ATOM 717 C CA . ILE A 1 90 ? -3.269 -2.815 -1.515 1.00 96.12 90 ILE A CA 1
ATOM 718 C C . ILE A 1 90 ? -3.621 -4.214 -0.980 1.00 96.12 90 ILE A C 1
ATOM 720 O O . ILE A 1 90 ? -3.639 -5.195 -1.726 1.00 96.12 90 ILE A O 1
ATOM 724 N N . ASP A 1 91 ? -3.873 -4.307 0.321 1.00 95.88 91 ASP A N 1
ATOM 725 C CA . ASP A 1 91 ? -4.126 -5.575 1.013 1.00 95.88 91 ASP A CA 1
ATOM 726 C C . ASP A 1 91 ? -5.603 -5.819 1.340 1.00 95.88 91 ASP A C 1
ATOM 728 O O . ASP A 1 91 ? -6.009 -6.969 1.483 1.00 95.88 91 ASP A O 1
ATOM 732 N N . SER A 1 92 ? -6.402 -4.757 1.459 1.00 96.56 92 SER A N 1
ATOM 733 C CA . SER A 1 92 ? -7.806 -4.857 1.847 1.00 96.56 92 SER A CA 1
ATOM 734 C C . SER A 1 92 ? -8.648 -3.694 1.341 1.00 96.56 92 SER A C 1
ATOM 736 O O . SER A 1 92 ? -8.197 -2.551 1.274 1.00 96.56 92 SER A O 1
ATOM 738 N N . TYR A 1 93 ? -9.901 -4.003 1.032 1.00 97.62 93 TYR A N 1
ATOM 739 C CA . TYR A 1 93 ? -10.984 -3.052 0.852 1.00 97.62 93 TYR A CA 1
ATOM 740 C C . TYR A 1 93 ? -11.437 -2.495 2.201 1.00 97.62 93 TYR A C 1
ATOM 742 O O . TYR A 1 93 ? -11.459 -3.205 3.212 1.00 97.62 93 TYR A O 1
ATOM 750 N N . LEU A 1 94 ? -11.814 -1.219 2.199 1.00 97.69 94 LEU A N 1
ATOM 751 C CA . LEU A 1 94 ? -12.106 -0.445 3.396 1.00 97.69 94 LEU A CA 1
ATOM 752 C C . LEU A 1 94 ? -13.590 -0.147 3.563 1.00 97.69 94 LEU A C 1
ATOM 754 O O . LEU A 1 94 ? -13.991 0.185 4.671 1.00 97.69 94 LEU A O 1
ATOM 758 N N . SER A 1 95 ? -14.421 -0.201 2.525 1.00 96.62 95 SER A N 1
ATOM 759 C CA . SER A 1 95 ? -15.865 0.041 2.648 1.00 96.62 95 SER A CA 1
ATOM 760 C C . SER A 1 95 ? -16.630 -1.230 3.025 1.00 96.62 95 SER A C 1
ATOM 762 O O . SER A 1 95 ? -16.240 -2.336 2.661 1.00 96.62 95 SER A O 1
ATOM 764 N N . GLU A 1 96 ? -17.776 -1.073 3.692 1.00 94.56 96 GLU A N 1
ATOM 765 C CA . GLU A 1 96 ? -18.669 -2.194 4.046 1.00 94.56 96 GLU A CA 1
ATOM 766 C C . GLU A 1 96 ? -19.091 -3.011 2.811 1.00 94.56 96 GLU A C 1
ATOM 768 O O . GLU A 1 96 ? -19.157 -4.236 2.840 1.00 94.56 96 GLU A O 1
ATOM 773 N N . ASN A 1 97 ? -19.312 -2.342 1.674 1.00 93.75 97 ASN A N 1
ATOM 774 C CA . ASN A 1 97 ? -19.659 -3.006 0.415 1.00 93.75 97 ASN A CA 1
ATOM 775 C C . ASN A 1 97 ? -18.494 -3.812 -0.181 1.00 93.75 97 ASN A C 1
ATOM 777 O O . ASN A 1 97 ? -18.730 -4.747 -0.956 1.00 93.75 97 ASN A O 1
ATOM 781 N N . GLY A 1 98 ? -17.260 -3.409 0.134 1.00 94.38 98 GLY A N 1
ATOM 782 C CA . GLY A 1 98 ? -16.022 -4.029 -0.318 1.00 94.38 98 GLY A CA 1
ATOM 783 C C . GLY A 1 98 ? -15.572 -5.207 0.546 1.00 94.38 98 GLY A C 1
ATOM 784 O O . GLY A 1 98 ? -14.873 -6.076 0.038 1.00 94.38 98 GLY A O 1
ATOM 785 N N . GLU A 1 99 ? -16.023 -5.293 1.803 1.00 95.38 99 GLU A N 1
ATOM 786 C CA . GLU A 1 99 ? -15.611 -6.322 2.776 1.00 95.38 99 GLU A CA 1
ATOM 787 C C . GLU A 1 99 ? -15.721 -7.749 2.229 1.00 95.38 99 GLU A C 1
ATOM 789 O O . GLU A 1 99 ? -14.815 -8.560 2.393 1.00 95.38 99 GLU A O 1
ATOM 794 N N . LYS A 1 100 ? -16.793 -8.046 1.491 1.00 95.88 100 LYS A N 1
ATOM 795 C CA . LYS A 1 100 ? -17.014 -9.364 0.873 1.00 95.88 100 LYS A CA 1
ATOM 796 C C . LYS A 1 100 ? -15.959 -9.767 -0.169 1.00 95.88 100 LYS A C 1
ATOM 798 O O . LYS A 1 100 ? -15.927 -10.929 -0.561 1.00 95.88 100 LYS A O 1
ATOM 803 N N . TYR A 1 101 ? -15.162 -8.818 -0.660 1.00 96.38 101 TYR A N 1
ATOM 804 C CA . TYR A 1 101 ? -14.069 -9.049 -1.606 1.00 96.38 101 TYR A CA 1
ATOM 805 C C . TYR A 1 101 ? -12.703 -9.162 -0.917 1.00 96.38 101 TYR A C 1
ATOM 807 O O . TYR A 1 101 ? -11.710 -9.380 -1.602 1.00 96.38 101 TYR A O 1
ATOM 815 N N . ASN A 1 102 ? -12.633 -9.034 0.413 1.00 96.06 102 ASN A N 1
ATOM 816 C CA . ASN A 1 102 ? -11.434 -9.349 1.190 1.00 96.06 102 ASN A CA 1
ATOM 817 C C . ASN A 1 102 ? -11.308 -10.872 1.355 1.00 96.06 102 ASN A C 1
ATOM 819 O O . ASN A 1 102 ? -11.498 -11.423 2.436 1.00 96.06 102 ASN A O 1
ATOM 823 N N . ASP A 1 103 ? -11.034 -11.565 0.253 1.00 95.25 103 ASP A N 1
ATOM 824 C CA . ASP A 1 103 ? -10.930 -13.025 0.175 1.00 95.25 103 ASP A CA 1
ATOM 825 C C . ASP A 1 103 ? -9.509 -13.556 0.432 1.00 95.25 103 ASP A C 1
ATOM 827 O O . ASP A 1 103 ? -9.302 -14.761 0.604 1.00 95.25 103 ASP A O 1
ATOM 831 N N . VAL A 1 104 ? -8.526 -12.658 0.512 1.00 92.94 104 VAL A N 1
ATOM 832 C CA . VAL A 1 104 ? -7.143 -12.977 0.866 1.00 92.94 104 VAL A CA 1
ATOM 833 C C . VAL A 1 104 ? -6.936 -12.788 2.373 1.00 92.94 104 VAL A C 1
ATOM 835 O O . VAL A 1 104 ? -7.231 -11.712 2.895 1.00 92.94 104 VAL A O 1
ATOM 838 N N . PRO A 1 105 ? -6.387 -13.788 3.093 1.00 91.56 105 PRO A N 1
ATOM 839 C CA . PRO A 1 105 ? -6.084 -13.645 4.512 1.00 91.56 105 PRO A CA 1
ATOM 840 C C . PRO A 1 105 ? -5.139 -12.470 4.782 1.00 91.56 105 PRO A C 1
ATOM 842 O O . PRO A 1 105 ? -3.995 -12.457 4.317 1.00 91.56 105 PRO A O 1
ATOM 845 N N . LEU A 1 106 ? -5.619 -11.508 5.571 1.00 93.81 106 LEU A N 1
ATOM 846 C CA . LEU A 1 106 ? -4.852 -10.342 5.980 1.00 93.81 106 LEU A CA 1
ATOM 847 C C . LEU A 1 106 ? -4.112 -10.621 7.288 1.00 93.81 106 LEU A C 1
ATOM 849 O O . LEU A 1 106 ? -4.721 -10.977 8.294 1.00 93.81 106 LEU A O 1
ATOM 853 N N . LEU A 1 107 ? -2.796 -10.432 7.279 1.00 94.94 107 LEU A N 1
ATOM 854 C CA . LEU A 1 107 ? -1.972 -10.526 8.480 1.00 94.94 107 LEU A CA 1
ATOM 855 C C . LEU A 1 107 ? -1.928 -9.174 9.188 1.00 94.94 107 LEU A C 1
ATOM 857 O O . LEU A 1 107 ? -1.578 -8.189 8.554 1.00 94.94 107 LEU A O 1
ATOM 861 N N . TYR A 1 108 ? -2.227 -9.104 10.476 1.00 95.81 108 TYR A N 1
ATOM 862 C CA . TYR A 1 108 ? -2.198 -7.848 11.227 1.00 95.81 108 TYR A CA 1
ATOM 863 C C . TYR A 1 108 ? -1.808 -8.090 12.684 1.00 95.81 108 TYR A C 1
ATOM 865 O O . TYR A 1 108 ? -1.906 -9.214 13.177 1.00 95.81 108 TYR A O 1
ATOM 873 N N . ASN A 1 109 ? -1.358 -7.040 13.371 1.00 95.38 109 ASN A N 1
ATOM 874 C CA . ASN A 1 109 ? -1.065 -7.105 14.799 1.00 95.38 109 ASN A CA 1
ATOM 875 C C . ASN A 1 109 ? -2.378 -7.109 15.610 1.00 95.38 109 ASN A C 1
ATOM 877 O O . ASN A 1 109 ? -3.173 -6.170 15.534 1.00 95.38 109 ASN A O 1
ATOM 881 N N . GLU A 1 110 ? -2.628 -8.176 16.375 1.00 95.69 110 GLU A N 1
ATOM 882 C CA . GLU A 1 110 ? -3.865 -8.325 17.154 1.00 95.69 110 GLU A CA 1
ATOM 883 C C . GLU A 1 110 ? -3.985 -7.316 18.306 1.00 95.69 110 GLU A C 1
ATOM 885 O O . GLU A 1 110 ? -5.095 -6.870 18.608 1.00 95.69 110 GLU A O 1
ATOM 890 N N . GLU A 1 111 ? -2.869 -6.937 18.935 1.00 96.56 111 GLU A N 1
ATOM 891 C CA . GLU A 1 111 ? -2.849 -5.962 20.030 1.00 96.56 111 GLU A CA 1
ATOM 892 C C . GLU A 1 111 ? -3.230 -4.570 19.516 1.00 96.56 111 GLU A C 1
ATOM 894 O O . GLU A 1 111 ? -4.115 -3.920 20.083 1.00 96.56 111 GLU A O 1
ATOM 899 N N . ASP A 1 112 ? -2.643 -4.155 18.391 1.00 96.94 112 ASP A N 1
ATOM 900 C CA . ASP A 1 112 ? -2.962 -2.882 17.738 1.00 96.94 112 ASP A CA 1
ATOM 901 C C . ASP A 1 112 ? -4.406 -2.857 17.239 1.00 96.94 112 ASP A C 1
ATOM 903 O O . ASP A 1 112 ? -5.138 -1.892 17.473 1.00 96.94 112 ASP A O 1
ATOM 907 N N . TYR A 1 113 ? -4.855 -3.947 16.609 1.00 97.88 113 TYR A N 1
ATOM 908 C CA . TYR A 1 113 ? -6.244 -4.094 16.188 1.00 97.88 113 TYR A CA 1
ATOM 909 C C . TYR A 1 113 ? -7.197 -3.923 17.375 1.00 97.88 113 TYR A C 1
ATOM 911 O O . TYR A 1 113 ? -8.142 -3.136 17.306 1.00 97.88 113 TYR A O 1
ATOM 919 N N . LYS A 1 114 ? -6.942 -4.617 18.489 1.00 98.12 114 LYS A N 1
ATOM 920 C CA . LYS A 1 114 ? -7.781 -4.536 19.687 1.00 98.12 114 LYS A CA 1
ATOM 921 C C . LYS A 1 114 ? -7.810 -3.119 20.257 1.00 98.12 114 LYS A C 1
ATOM 923 O O . LYS A 1 114 ? -8.897 -2.612 20.526 1.00 98.12 114 LYS A O 1
ATOM 928 N N . LYS A 1 115 ? -6.654 -2.459 20.360 1.00 97.81 115 LYS A N 1
ATOM 929 C CA . LYS A 1 115 ? -6.546 -1.071 20.831 1.00 97.81 115 LYS A CA 1
ATOM 930 C C . LYS A 1 115 ? -7.370 -0.108 19.968 1.00 97.81 115 LYS A C 1
ATOM 932 O O . LYS A 1 115 ? -8.096 0.727 20.502 1.00 97.81 115 LYS A O 1
ATOM 937 N N . LEU A 1 116 ? -7.320 -0.256 18.642 1.00 97.81 116 LEU A N 1
ATOM 938 C CA . LEU A 1 116 ? -8.117 0.552 17.709 1.00 97.81 116 LEU A CA 1
ATOM 939 C C . LEU A 1 116 ? -9.622 0.300 17.867 1.00 97.81 116 LEU A C 1
ATOM 941 O O . LEU A 1 116 ? -10.411 1.246 17.878 1.00 97.81 116 LEU A O 1
ATOM 945 N N . ARG A 1 117 ? -10.030 -0.965 18.031 1.00 98.12 117 ARG A N 1
ATOM 946 C CA . ARG A 1 117 ? -11.438 -1.333 18.249 1.00 98.12 117 ARG A CA 1
ATOM 947 C C . ARG A 1 117 ? -11.976 -0.798 19.574 1.00 98.12 117 ARG A C 1
ATOM 949 O O . ARG A 1 117 ? -13.092 -0.287 19.599 1.00 98.12 117 ARG A O 1
ATOM 956 N N . GLU A 1 118 ? -11.194 -0.878 20.649 1.00 97.94 118 GLU A N 1
ATOM 957 C CA . GLU A 1 118 ? -11.537 -0.305 21.959 1.00 97.94 118 GLU A CA 1
ATOM 958 C C . GLU A 1 118 ? -11.633 1.228 21.907 1.00 97.94 118 GLU A C 1
ATOM 960 O O . GLU A 1 118 ? -12.485 1.811 22.573 1.00 97.94 118 GLU A O 1
ATOM 965 N N . GLY A 1 119 ? -10.834 1.870 21.049 1.00 96.75 119 GLY A N 1
ATOM 966 C CA . GLY A 1 119 ? -10.920 3.300 20.737 1.00 96.75 119 GLY A CA 1
ATOM 967 C C . GLY A 1 119 ? -12.094 3.704 19.833 1.00 96.75 119 GLY A C 1
ATOM 968 O O . GLY A 1 119 ? -12.229 4.881 19.508 1.00 96.75 119 GLY A O 1
ATOM 969 N N . GLY A 1 120 ? -12.946 2.762 19.412 1.00 96.94 120 GLY A N 1
ATOM 970 C CA . GLY A 1 120 ? -14.145 3.036 18.614 1.00 96.94 120 GLY A CA 1
ATOM 971 C C . GLY A 1 120 ? -13.937 3.080 17.094 1.00 96.94 120 GLY A C 1
ATOM 972 O O . GLY A 1 120 ? -14.879 3.406 16.373 1.00 96.94 120 GLY A O 1
ATOM 973 N N . ILE A 1 121 ? -12.752 2.726 16.584 1.00 96.94 121 ILE A N 1
ATOM 974 C CA . ILE A 1 121 ? -12.494 2.614 15.138 1.00 96.94 121 ILE A CA 1
ATOM 975 C C . ILE A 1 121 ? -13.172 1.358 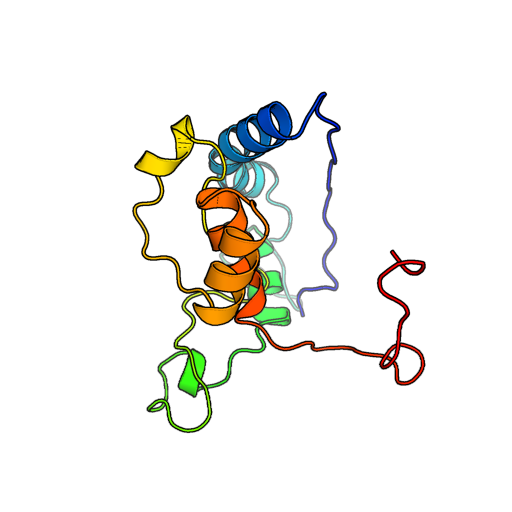14.595 1.00 96.94 121 ILE A C 1
ATOM 977 O O . ILE A 1 121 ? -13.083 0.304 15.222 1.00 96.94 121 ILE A O 1
ATOM 981 N N . ASP A 1 122 ? -13.839 1.435 13.439 1.00 96.81 122 ASP A N 1
ATOM 982 C CA . ASP A 1 122 ? -14.544 0.297 12.835 1.00 96.81 122 ASP A CA 1
ATOM 983 C C . ASP A 1 122 ? -13.610 -0.864 12.432 1.00 96.81 122 ASP A C 1
ATOM 985 O O . ASP A 1 122 ? -12.397 -0.696 12.335 1.00 96.81 122 ASP A O 1
ATOM 989 N N . HIS A 1 123 ? -14.176 -2.058 12.214 1.00 96.06 123 HIS A N 1
ATOM 990 C CA . HIS A 1 123 ? -13.402 -3.279 11.961 1.00 96.06 123 HIS A CA 1
ATOM 991 C C . HIS A 1 123 ? -12.457 -3.156 10.762 1.00 96.06 123 HIS A C 1
ATOM 993 O O . HIS A 1 123 ? -11.279 -3.476 10.901 1.00 96.06 123 HIS A O 1
ATOM 999 N N . LEU A 1 124 ? -12.945 -2.665 9.620 1.00 97.12 124 LEU A N 1
ATOM 1000 C CA . LEU A 1 124 ? -12.183 -2.644 8.370 1.00 97.12 124 LEU A CA 1
ATOM 1001 C C . LEU A 1 124 ? -11.008 -1.669 8.454 1.00 97.12 124 LEU A C 1
ATOM 1003 O O . LEU A 1 124 ? -9.890 -2.002 8.065 1.00 97.12 124 LEU A O 1
ATOM 1007 N N . ILE A 1 125 ? -11.240 -0.486 9.027 1.00 97.50 125 ILE A N 1
ATOM 1008 C CA . ILE A 1 125 ? -10.176 0.501 9.239 1.00 97.50 125 ILE A CA 1
ATOM 1009 C C . ILE A 1 125 ? -9.185 0.020 10.300 1.00 97.50 125 ILE A 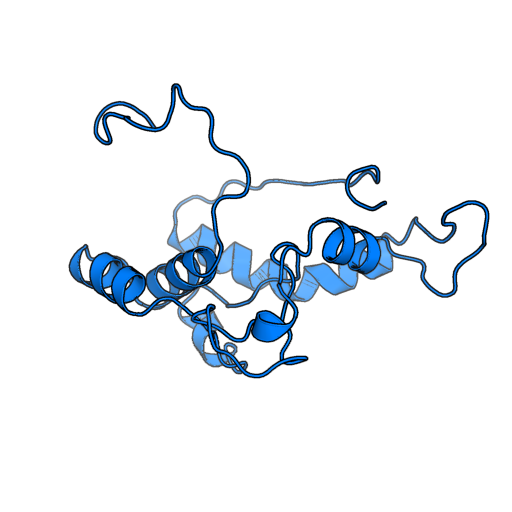C 1
ATOM 1011 O O . ILE A 1 125 ? -7.976 0.119 10.091 1.00 97.50 125 ILE A O 1
ATOM 1015 N N . ALA A 1 126 ? -9.670 -0.548 11.407 1.00 97.81 126 ALA A N 1
ATOM 1016 C CA . ALA A 1 126 ? -8.803 -1.081 12.451 1.00 97.81 126 ALA A CA 1
ATOM 1017 C C . ALA A 1 126 ? -7.904 -2.202 11.913 1.00 97.81 126 ALA A C 1
ATOM 1019 O O . ALA A 1 126 ? -6.709 -2.225 12.194 1.00 97.81 126 ALA A O 1
ATOM 1020 N N . GLN A 1 127 ? -8.461 -3.106 11.105 1.00 97.06 127 GLN A N 1
ATOM 1021 C CA . GLN A 1 127 ? -7.720 -4.205 10.494 1.00 97.06 127 GLN A CA 1
ATOM 1022 C C . GLN A 1 127 ? -6.689 -3.697 9.479 1.00 97.06 127 GLN A C 1
ATOM 1024 O O . GLN A 1 127 ? -5.552 -4.165 9.474 1.00 97.06 127 GLN A O 1
ATOM 1029 N N . HIS A 1 128 ? -7.055 -2.704 8.662 1.00 97.31 128 HIS A N 1
ATOM 1030 C CA . HIS A 1 128 ? -6.140 -2.067 7.719 1.00 97.31 128 HIS A CA 1
ATOM 1031 C C . HIS A 1 128 ? -4.947 -1.406 8.425 1.00 97.31 128 HIS A C 1
ATOM 1033 O O . HIS A 1 128 ? -3.802 -1.667 8.067 1.00 97.31 128 HIS A O 1
ATOM 1039 N N . ILE A 1 129 ? -5.188 -0.597 9.461 1.00 97.31 129 ILE A N 1
ATOM 1040 C CA . ILE A 1 129 ? -4.112 0.072 10.211 1.00 97.31 129 ILE A CA 1
ATOM 1041 C C . ILE A 1 129 ? -3.242 -0.958 10.943 1.00 97.31 129 ILE A C 1
ATOM 1043 O O . ILE A 1 129 ? -2.017 -0.893 10.866 1.00 97.31 129 ILE A O 1
ATOM 1047 N N . ALA A 1 130 ? -3.853 -1.953 11.587 1.00 97.56 130 ALA A N 1
ATOM 1048 C CA . ALA A 1 130 ? -3.120 -3.014 12.270 1.00 97.56 130 ALA A CA 1
ATOM 1049 C C . ALA A 1 130 ? -2.265 -3.866 11.312 1.00 97.56 130 ALA A C 1
ATOM 1051 O O . ALA A 1 130 ? -1.225 -4.388 11.712 1.00 97.56 130 ALA A O 1
ATOM 1052 N N . HIS A 1 131 ? -2.669 -4.001 10.042 1.00 97.25 131 HIS A N 1
ATOM 1053 C CA . HIS A 1 131 ? -1.830 -4.601 9.004 1.00 97.25 131 HIS A CA 1
ATOM 1054 C C . HIS A 1 131 ? -0.602 -3.738 8.702 1.00 97.25 131 HIS A C 1
ATOM 1056 O O . HIS A 1 131 ? 0.497 -4.268 8.567 1.00 97.25 131 HIS A O 1
ATOM 1062 N N . LEU A 1 132 ? -0.745 -2.411 8.630 1.00 96.44 132 LEU A N 1
ATOM 1063 C CA . LEU A 1 132 ? 0.397 -1.516 8.406 1.00 96.44 132 LEU A CA 1
ATOM 1064 C C . LEU A 1 132 ? 1.424 -1.598 9.547 1.00 96.44 132 LEU A C 1
ATOM 1066 O O . LEU A 1 132 ? 2.623 -1.472 9.297 1.00 96.44 132 LEU A O 1
ATOM 1070 N N . PHE A 1 133 ? 0.964 -1.855 10.773 1.00 95.62 133 PHE A N 1
ATOM 1071 C CA . PHE A 1 133 ? 1.798 -1.919 11.978 1.00 95.62 133 PHE A CA 1
ATOM 1072 C C . PHE A 1 133 ? 2.529 -3.253 12.181 1.00 95.62 133 PHE A C 1
ATOM 1074 O O . PHE A 1 133 ? 3.331 -3.373 13.099 1.00 95.62 133 PHE A O 1
ATOM 1081 N N . ILE A 1 134 ? 2.391 -4.226 11.271 1.00 95.31 134 ILE A N 1
ATOM 1082 C CA . ILE A 1 134 ? 3.280 -5.408 11.257 1.00 95.31 134 ILE A CA 1
ATOM 1083 C C . ILE A 1 134 ? 4.712 -5.070 10.802 1.00 95.31 134 ILE A C 1
ATOM 1085 O O . ILE A 1 134 ? 5.540 -5.967 10.650 1.00 95.31 134 ILE A O 1
ATOM 1089 N N . ARG A 1 135 ? 4.985 -3.802 10.462 1.00 94.94 135 ARG A N 1
ATOM 1090 C CA . ARG A 1 135 ? 6.251 -3.330 9.896 1.00 94.94 135 ARG A CA 1
ATOM 1091 C C . ARG A 1 135 ? 6.994 -2.453 10.882 1.00 94.94 135 ARG A C 1
ATOM 1093 O O . ARG A 1 135 ? 6.455 -1.459 11.357 1.00 94.94 135 ARG A O 1
ATOM 1100 N N . ASP A 1 136 ? 8.283 -2.723 11.018 1.00 94.06 136 ASP A N 1
ATOM 1101 C CA . ASP A 1 136 ? 9.164 -1.864 11.794 1.00 94.06 136 ASP A CA 1
ATOM 1102 C C . ASP A 1 136 ? 9.397 -0.499 11.124 1.00 94.06 136 ASP A C 1
ATOM 1104 O O . ASP A 1 136 ? 9.430 -0.335 9.885 1.00 94.06 136 ASP A O 1
ATOM 1108 N N . THR A 1 137 ? 9.623 0.495 11.981 1.00 93.06 137 THR A N 1
ATOM 1109 C CA . THR A 1 137 ? 10.087 1.825 11.595 1.00 93.06 137 THR A CA 1
ATOM 1110 C C . THR A 1 137 ? 11.509 1.733 11.048 1.00 93.06 137 THR A C 1
ATOM 1112 O O . THR A 1 137 ? 12.442 1.349 11.744 1.00 93.06 137 THR A O 1
ATOM 1115 N N . VAL A 1 138 ? 11.685 2.116 9.784 1.00 93.56 138 VAL A N 1
ATOM 1116 C CA . VAL A 1 138 ? 12.985 2.068 9.084 1.00 93.56 138 VAL A CA 1
ATOM 1117 C C . VAL A 1 138 ? 13.791 3.362 9.195 1.00 93.56 138 VAL A C 1
ATOM 1119 O O . VAL A 1 138 ? 14.979 3.367 8.889 1.00 93.56 138 VAL A O 1
ATOM 1122 N N . SER A 1 139 ? 13.164 4.462 9.612 1.00 93.31 139 SER A N 1
ATOM 1123 C CA . SER A 1 139 ? 13.821 5.756 9.794 1.00 93.31 139 SER A CA 1
ATOM 1124 C C . SER A 1 139 ? 13.122 6.533 10.902 1.00 93.31 139 SER A C 1
ATOM 1126 O O . SER A 1 139 ? 11.950 6.871 10.761 1.00 93.31 139 SER A O 1
ATOM 1128 N N . LEU A 1 140 ? 13.846 6.826 11.981 1.00 94.06 140 LEU A N 1
ATOM 1129 C CA . LEU A 1 140 ? 13.387 7.640 13.105 1.00 94.06 140 LEU A CA 1
ATOM 1130 C C . LEU A 1 140 ? 14.532 8.554 13.542 1.00 94.06 140 LEU A C 1
ATOM 1132 O O . LEU A 1 140 ? 15.637 8.079 13.808 1.00 94.06 140 LEU A O 1
ATOM 1136 N N . PHE A 1 141 ? 14.275 9.858 13.600 1.00 94.38 141 PHE A N 1
ATOM 1137 C CA . PHE A 1 141 ? 15.245 10.825 14.109 1.00 94.38 141 PHE A CA 1
ATOM 1138 C C . PHE A 1 141 ? 15.206 10.855 15.637 1.00 94.38 141 PHE A C 1
ATOM 1140 O O . PHE A 1 141 ? 14.130 10.785 16.231 1.00 94.38 141 PHE A O 1
ATOM 1147 N N . SER A 1 142 ? 16.370 10.982 16.276 1.00 94.56 142 SER A N 1
ATOM 1148 C CA . SER A 1 142 ? 16.504 10.988 17.741 1.00 94.56 142 SER A CA 1
ATOM 11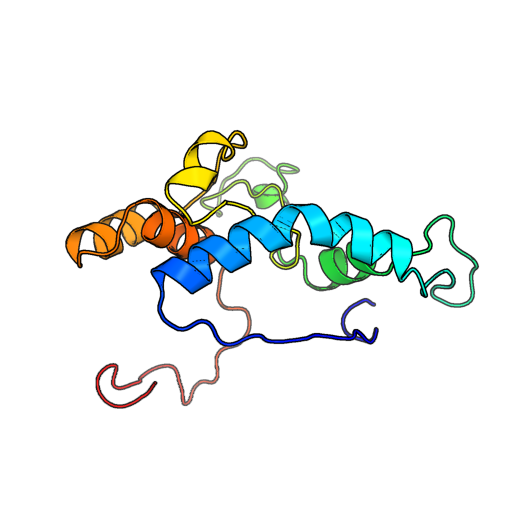49 C C . SER A 1 142 ? 15.657 12.062 18.424 1.00 94.56 142 SER A C 1
ATOM 1151 O O . SER A 1 142 ? 15.098 11.848 19.494 1.00 94.56 142 SER A O 1
ATOM 1153 N N . GLU A 1 143 ? 15.520 13.201 17.763 1.00 94.19 143 GLU A N 1
ATOM 1154 C CA . GLU A 1 143 ? 14.777 14.380 18.185 1.00 94.19 143 GLU A CA 1
ATOM 1155 C C . GLU A 1 143 ? 13.261 14.143 18.181 1.00 94.19 143 GLU A C 1
ATOM 1157 O O . GLU A 1 143 ? 12.523 14.914 18.783 1.00 94.19 143 GLU A O 1
ATOM 1162 N N . LYS A 1 144 ? 12.796 13.084 17.506 1.00 91.75 144 LYS A N 1
ATOM 1163 C CA . LYS A 1 144 ? 11.384 12.716 17.357 1.00 91.75 144 LYS A CA 1
ATOM 1164 C C . LYS A 1 144 ? 11.001 11.444 18.119 1.00 91.75 144 LYS A C 1
ATOM 1166 O O . LYS A 1 144 ? 9.910 10.931 17.922 1.00 91.75 144 LYS A O 1
ATOM 1171 N N . ILE A 1 145 ? 11.869 10.933 18.998 1.00 93.25 145 ILE A N 1
ATOM 1172 C CA . ILE A 1 145 ? 11.551 9.753 19.825 1.00 93.25 145 ILE A CA 1
ATOM 1173 C C . ILE A 1 145 ? 10.469 10.080 20.865 1.00 93.25 145 ILE A C 1
ATOM 1175 O O . ILE A 1 145 ? 9.615 9.247 21.153 1.00 93.25 145 ILE A O 1
ATOM 1179 N N . HIS A 1 146 ? 10.518 11.281 21.443 1.00 93.56 146 HIS A N 1
ATOM 1180 C CA . HIS A 1 146 ? 9.579 11.728 22.466 1.00 93.56 146 HIS A CA 1
ATOM 1181 C C . HIS A 1 146 ? 8.778 12.906 21.921 1.00 93.56 146 HIS A C 1
ATOM 1183 O O . HIS A 1 146 ? 9.302 14.013 21.818 1.00 93.56 146 HIS A O 1
ATOM 1189 N N . GLN A 1 147 ? 7.526 12.650 21.555 1.00 91.62 147 GLN A N 1
ATOM 1190 C CA . GLN A 1 147 ? 6.589 13.651 21.052 1.00 91.62 147 GLN A CA 1
ATOM 1191 C C . GLN A 1 147 ? 5.416 13.796 22.027 1.00 91.62 147 GLN A C 1
ATOM 1193 O O . GLN A 1 147 ? 5.161 12.907 22.842 1.00 91.62 147 GLN A O 1
ATOM 1198 N N . ASN A 1 148 ? 4.737 14.940 21.968 1.00 92.62 148 ASN A N 1
ATOM 1199 C CA . ASN A 1 148 ? 3.470 15.145 22.657 1.00 92.62 148 ASN A CA 1
ATOM 1200 C C . ASN A 1 148 ? 2.329 14.812 21.691 1.00 92.62 148 ASN A C 1
ATOM 1202 O O . ASN A 1 148 ? 2.054 15.606 20.792 1.00 92.62 148 ASN A O 1
ATOM 1206 N N . ASP A 1 149 ? 1.666 13.676 21.899 1.00 89.44 149 ASP A N 1
ATOM 1207 C CA . ASP A 1 149 ? 0.590 13.176 21.030 1.00 89.44 149 ASP A CA 1
ATOM 1208 C C . ASP A 1 149 ? -0.608 14.147 20.903 1.00 89.44 149 ASP A C 1
ATOM 1210 O O . ASP A 1 149 ? -1.378 14.047 19.951 1.00 89.44 149 ASP A O 1
ATOM 1214 N N . GLU A 1 150 ? -0.789 15.087 21.844 1.00 90.88 150 GLU A N 1
ATOM 1215 C CA . GLU A 1 150 ? -1.873 16.085 21.796 1.00 90.88 150 GLU A CA 1
ATOM 1216 C C . GLU A 1 150 ? -1.542 17.314 20.929 1.00 90.88 150 GLU A C 1
ATOM 1218 O O . GLU A 1 150 ? -2.451 18.015 20.481 1.00 90.88 150 GLU A O 1
ATOM 1223 N N . GLU A 1 151 ? -0.256 17.596 20.698 1.00 89.62 151 GLU A N 1
ATOM 1224 C CA . GLU A 1 151 ? 0.211 18.831 20.048 1.00 89.62 151 GLU A CA 1
ATOM 1225 C C . GLU A 1 151 ? 0.970 18.581 18.740 1.00 89.62 151 GLU A C 1
ATOM 1227 O O . GLU A 1 151 ? 0.934 19.421 17.838 1.00 89.62 151 GLU A O 1
ATOM 1232 N N . GLU A 1 152 ? 1.659 17.446 18.619 1.00 76.31 152 GLU A N 1
ATOM 1233 C CA . GLU A 1 152 ? 2.386 17.069 17.410 1.00 76.31 152 GLU A CA 1
ATOM 1234 C C . GLU A 1 152 ? 1.543 16.111 16.551 1.00 76.31 152 GLU A C 1
ATOM 1236 O O . GLU A 1 152 ? 1.393 14.937 16.879 1.00 76.31 152 GLU A O 1
ATOM 1241 N N . THR A 1 153 ? 1.006 16.626 15.437 1.00 49.16 153 THR A N 1
ATOM 1242 C CA . THR A 1 153 ? 0.423 15.837 14.328 1.00 49.16 153 THR A CA 1
ATOM 1243 C C . THR A 1 153 ? 1.470 15.313 13.361 1.00 49.16 153 THR A C 1
ATOM 1245 O O . THR A 1 153 ? 2.383 16.104 13.017 1.00 49.16 153 THR A O 1
#

InterPro domains:
  IPR004308 Glutamate-cysteine ligase catalytic subunit [PF03074] (1-153)
  IPR004308 Glutamate-cysteine ligase catalytic subunit [PTHR11164] (1-152)
  IPR014746 Glutamine synthetase/guanido kinase, catalytic domain [SSF55931] (6-111)

Foldseek 3Di:
DAVPDDDDDDDDDDPDPQVVLVVVLVCQVVVVVVQVVVQDQQDDPRDGHPGRGRQVVNQVVQQPDDCCLCVVDPDDPADHNHPGGLRHRAQARQHPVRRVVNPDDQDFDPVQLVVCVVVVHDNSVSSRVRSNVSDDDPDDDPVRPDDDPVPDD

pLDDT: mean 95.25, std 4.77, range [49.16, 98.31]

Organism: NCBI:txid72524

Sequence (153 aa):
FGMGNCCLQLTFQACNINEARYLYDQLTPLCPIMLAFTAASPIYRGYLTDIDCRWNVISASVDCRTMEERGLKPLKENQFRINKSRYDSIDSYLSENGEKYNDVPLLYNEEDYKKLREGGIDHLIAQHIAHLFIRDTVSLFSEKIHQNDEEET

Radius of gyration: 18.21 Å; chains: 1; bounding box: 41×40×45 Å